Protein AF-A0A5N8UP10-F1 (afdb_monomer)

Radius of gyration: 18.7 Å; Cα contacts (8 Å, |Δi|>4): 91; chains: 1; bounding box: 32×33×58 Å

Structure (mmCIF, N/CA/C/O backbone):
data_AF-A0A5N8UP10-F1
#
_entry.id   AF-A0A5N8UP10-F1
#
loop_
_atom_site.group_PDB
_atom_site.id
_atom_site.type_symbol
_atom_site.label_atom_id
_atom_site.label_alt_id
_atom_site.label_comp_id
_atom_site.label_asym_id
_atom_site.label_entity_id
_atom_site.label_seq_id
_atom_site.pdbx_PDB_ins_code
_atom_site.Cartn_x
_atom_site.Cartn_y
_atom_site.Cartn_z
_atom_site.occupancy
_atom_site.B_iso_or_equiv
_atom_site.auth_seq_id
_atom_site.auth_comp_id
_atom_site.auth_asym_id
_atom_site.auth_atom_id
_atom_site.pdbx_PDB_model_num
ATOM 1 N N . MET A 1 1 ? -8.074 -21.095 12.646 1.00 36.62 1 MET A N 1
ATOM 2 C CA . MET A 1 1 ? -7.627 -20.808 14.024 1.00 36.62 1 MET A CA 1
ATOM 3 C C . MET A 1 1 ? -6.553 -19.741 13.924 1.00 36.62 1 MET A C 1
ATOM 5 O O . MET A 1 1 ? -5.562 -19.985 13.251 1.00 36.62 1 MET A O 1
ATOM 9 N N . ILE A 1 2 ? -6.789 -18.545 14.459 1.00 46.56 2 ILE A N 1
ATOM 10 C CA . ILE A 1 2 ? -5.759 -17.500 14.520 1.00 46.56 2 ILE A CA 1
ATOM 11 C C . ILE A 1 2 ? -5.003 -17.745 15.823 1.00 46.56 2 ILE A C 1
ATOM 13 O O . ILE A 1 2 ? -5.602 -17.649 16.889 1.00 46.56 2 ILE A O 1
ATOM 17 N N . ALA A 1 3 ? -3.736 -18.137 15.729 1.00 53.69 3 ALA A N 1
ATOM 18 C CA . ALA A 1 3 ? -2.860 -18.332 16.879 1.00 53.69 3 ALA A CA 1
ATOM 19 C C . ALA A 1 3 ? -1.814 -17.213 16.860 1.00 53.69 3 ALA A C 1
ATOM 21 O O . ALA A 1 3 ? -0.808 -17.311 16.166 1.00 53.69 3 ALA A O 1
ATOM 22 N N . GLU A 1 4 ? -2.107 -16.123 17.564 1.00 64.75 4 GLU A N 1
ATOM 23 C CA . GLU A 1 4 ? -1.243 -14.946 17.683 1.00 64.75 4 GLU A CA 1
ATOM 24 C C . GLU A 1 4 ? -0.935 -14.711 19.165 1.00 64.75 4 GLU A C 1
ATOM 26 O O . GLU A 1 4 ? -1.784 -14.945 20.027 1.00 64.75 4 GLU A O 1
ATOM 31 N N . ASP A 1 5 ? 0.276 -14.248 19.464 1.00 69.44 5 ASP A N 1
ATOM 32 C CA . ASP A 1 5 ? 0.719 -13.990 20.835 1.00 69.44 5 ASP A CA 1
ATOM 33 C C . ASP A 1 5 ? -0.126 -12.891 21.514 1.00 69.44 5 ASP A C 1
ATOM 35 O O . ASP A 1 5 ? -0.512 -11.894 20.893 1.00 69.44 5 ASP A O 1
ATOM 39 N N . ILE A 1 6 ? -0.404 -13.025 22.813 1.00 67.19 6 ILE A N 1
ATOM 40 C CA . ILE A 1 6 ? -1.276 -12.078 23.520 1.00 67.19 6 ILE A CA 1
ATOM 41 C C . ILE A 1 6 ? -0.680 -10.665 23.601 1.00 67.19 6 ILE A C 1
ATOM 43 O O . ILE A 1 6 ? -1.419 -9.681 23.534 1.00 67.19 6 ILE A O 1
ATOM 47 N N . ALA A 1 7 ? 0.649 -10.528 23.651 1.00 67.25 7 ALA A N 1
ATOM 48 C CA . ALA A 1 7 ? 1.324 -9.235 23.581 1.00 67.25 7 ALA A CA 1
ATOM 49 C C . ALA A 1 7 ? 1.253 -8.636 22.168 1.00 67.25 7 ALA A C 1
ATOM 51 O O . ALA A 1 7 ? 1.243 -7.409 22.007 1.00 67.25 7 ALA A O 1
ATOM 52 N N . PHE A 1 8 ? 1.177 -9.473 21.130 1.00 67.56 8 PHE A N 1
ATOM 53 C CA . PHE A 1 8 ? 0.895 -9.021 19.770 1.00 67.56 8 PHE A CA 1
ATOM 54 C C . PHE A 1 8 ? -0.53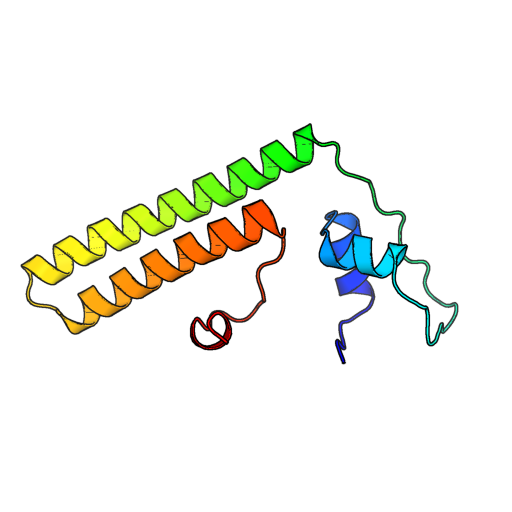4 -8.478 19.663 1.00 67.56 8 PHE A C 1
ATOM 56 O O . PHE A 1 8 ? -0.711 -7.343 19.215 1.00 67.56 8 PHE A O 1
ATOM 63 N N . ILE A 1 9 ? -1.529 -9.214 20.167 1.00 65.50 9 ILE A N 1
ATOM 64 C CA . ILE A 1 9 ? -2.930 -8.769 20.210 1.00 65.50 9 ILE A CA 1
ATOM 65 C C . IL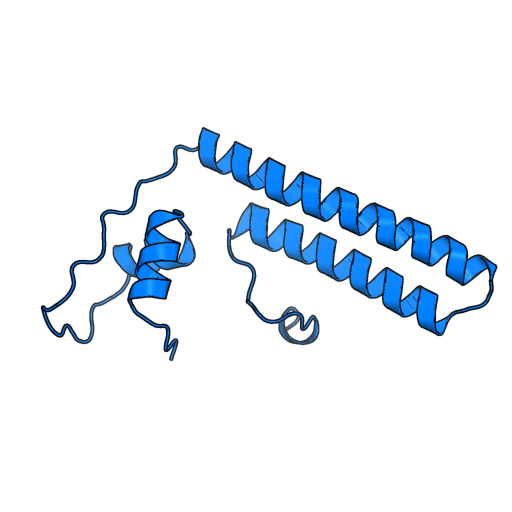E A 1 9 ? -3.070 -7.470 21.008 1.00 65.50 9 ILE A C 1
ATOM 67 O O . ILE A 1 9 ? -3.637 -6.504 20.498 1.00 65.50 9 ILE A O 1
ATOM 71 N N . HIS A 1 10 ? -2.484 -7.388 22.206 1.00 66.81 10 HIS A N 1
ATOM 72 C CA . HIS A 1 10 ? -2.524 -6.181 23.034 1.00 66.81 10 HIS A CA 1
ATOM 73 C C . HIS A 1 10 ? -1.962 -4.970 22.274 1.00 66.81 10 HIS A C 1
ATOM 75 O O . HIS A 1 10 ? -2.573 -3.903 22.255 1.00 66.81 10 HIS A O 1
ATOM 81 N N . ARG A 1 11 ? -0.839 -5.138 21.563 1.00 67.56 11 ARG A N 1
ATOM 82 C CA . ARG A 1 11 ? -0.224 -4.079 20.749 1.00 67.56 11 ARG A CA 1
ATOM 83 C C . ARG A 1 11 ? -1.080 -3.657 19.555 1.00 67.56 11 ARG A C 1
ATOM 85 O O . ARG A 1 11 ? -0.996 -2.511 19.121 1.00 67.56 11 ARG A O 1
ATOM 92 N N . ARG A 1 12 ? -1.864 -4.566 18.970 1.00 67.12 12 ARG A N 1
ATOM 93 C CA . ARG A 1 12 ? -2.781 -4.227 17.871 1.00 67.12 12 ARG A CA 1
ATOM 94 C C . ARG A 1 12 ? -4.065 -3.563 18.390 1.00 67.12 12 ARG A C 1
ATOM 96 O O . ARG A 1 12 ? -4.533 -2.623 17.752 1.00 67.12 12 ARG A O 1
ATOM 103 N N . ILE A 1 13 ? -4.572 -3.974 19.557 1.00 65.06 13 ILE A N 1
ATOM 104 C CA . ILE A 1 13 ? -5.692 -3.315 20.259 1.00 65.06 13 ILE A CA 1
ATOM 105 C C . ILE A 1 13 ? -5.300 -1.899 20.684 1.00 65.06 13 ILE A C 1
ATOM 107 O O . ILE A 1 13 ? -6.062 -0.965 20.453 1.00 65.06 13 ILE A O 1
ATOM 111 N N . SER A 1 14 ? -4.095 -1.708 21.228 1.00 62.75 14 SER A N 1
ATOM 112 C CA . SER A 1 14 ? -3.606 -0.380 21.624 1.00 62.75 14 SER A CA 1
ATOM 113 C C . SER A 1 14 ? -3.340 0.546 20.434 1.00 62.75 14 SER A C 1
ATOM 115 O O . SER A 1 14 ? -3.401 1.764 20.572 1.00 62.75 14 SER A O 1
ATOM 117 N N . LYS A 1 15 ? -3.094 -0.020 19.246 1.00 64.19 15 LYS A N 1
ATOM 118 C CA . LYS A 1 15 ? -3.039 0.701 17.961 1.00 64.19 15 LYS A CA 1
ATOM 119 C C . LYS A 1 15 ? -4.410 0.856 17.291 1.00 64.19 15 LYS A C 1
ATOM 121 O O . LYS A 1 15 ? -4.473 1.227 16.121 1.00 64.19 15 LYS A O 1
ATOM 126 N N . SER A 1 16 ? -5.482 0.528 18.005 1.00 62.88 16 SER A N 1
ATOM 127 C CA . SER A 1 16 ? -6.870 0.617 17.563 1.00 62.88 16 SER A CA 1
ATOM 128 C C . SER A 1 16 ? -7.145 -0.056 16.217 1.00 62.88 16 SER A C 1
ATOM 130 O O . SER A 1 16 ? -7.895 0.449 15.380 1.00 62.88 16 SER A O 1
ATOM 132 N N . GLN A 1 17 ? -6.526 -1.215 15.987 1.00 66.25 17 GLN A N 1
ATOM 133 C CA . GLN A 1 17 ? -6.805 -1.993 14.789 1.00 66.25 17 GLN A CA 1
ATOM 134 C C . GLN A 1 17 ? -8.185 -2.634 14.881 1.00 66.25 17 GLN A C 1
ATOM 136 O O . GLN A 1 17 ? -8.431 -3.481 15.741 1.00 66.25 17 GLN A O 1
ATOM 141 N N . TYR A 1 18 ? -9.058 -2.247 13.949 1.00 64.19 18 TYR A N 1
ATOM 142 C CA . TYR A 1 18 ? -10.470 -2.629 13.910 1.00 64.19 18 TYR A CA 1
ATOM 143 C C . TYR A 1 18 ? -10.714 -4.123 14.048 1.00 64.19 18 TYR A C 1
ATOM 145 O O . TYR A 1 18 ? -11.614 -4.519 14.775 1.00 64.19 18 TYR A O 1
ATOM 153 N N . PHE A 1 19 ? -9.887 -4.945 13.407 1.00 63.41 19 PHE A N 1
ATOM 154 C CA . PHE A 1 19 ? -9.982 -6.396 13.508 1.00 63.41 19 PHE A CA 1
ATOM 155 C C . PHE A 1 19 ? -9.936 -6.887 14.965 1.00 63.41 19 PHE A C 1
ATOM 157 O O . PHE A 1 19 ? -10.796 -7.649 15.396 1.00 63.41 19 PHE A O 1
ATOM 164 N N . TYR A 1 20 ? -8.980 -6.395 15.756 1.00 65.75 20 TYR A N 1
ATOM 165 C CA . TYR A 1 20 ? -8.801 -6.822 17.145 1.00 65.75 20 TYR A CA 1
ATOM 166 C C . TYR A 1 20 ? -9.777 -6.137 18.105 1.00 65.75 20 TYR A C 1
ATOM 168 O O . TYR A 1 20 ? -10.172 -6.743 19.099 1.00 65.75 20 TYR A O 1
ATOM 176 N N . ILE A 1 21 ? -10.207 -4.907 17.798 1.00 67.00 21 ILE A N 1
ATOM 177 C CA . ILE A 1 21 ? -11.291 -4.244 18.536 1.00 67.00 21 ILE A CA 1
ATOM 178 C C . ILE A 1 21 ? -12.605 -5.009 18.346 1.00 67.00 21 ILE A C 1
ATOM 180 O O . ILE A 1 21 ? -13.272 -5.307 19.332 1.00 67.00 21 ILE A O 1
ATOM 184 N N . ASN A 1 22 ? -12.956 -5.370 17.109 1.00 61.72 22 ASN A N 1
ATOM 185 C CA . ASN A 1 22 ? -14.173 -6.130 16.828 1.00 61.72 22 ASN A CA 1
ATOM 186 C C . ASN A 1 22 ? -14.107 -7.531 17.433 1.00 61.72 22 ASN A C 1
ATOM 188 O O . ASN A 1 22 ? -15.083 -7.947 18.037 1.00 61.72 22 ASN A O 1
ATOM 192 N N . ILE A 1 23 ? -12.963 -8.226 17.395 1.00 67.69 23 ILE A N 1
ATOM 193 C CA . ILE A 1 23 ? -12.820 -9.506 18.113 1.00 67.69 23 ILE A CA 1
ATOM 194 C C . ILE A 1 23 ? -13.016 -9.326 19.620 1.00 67.69 23 ILE A C 1
ATOM 196 O O . ILE A 1 23 ? -13.688 -10.141 20.238 1.00 67.69 23 ILE A O 1
ATOM 200 N N . LYS A 1 24 ? -12.473 -8.265 20.231 1.00 67.06 24 LYS A N 1
ATOM 201 C CA . LYS A 1 24 ? -12.693 -8.007 21.663 1.00 67.06 24 LYS A CA 1
ATOM 202 C C . LYS A 1 24 ? -14.165 -7.698 21.973 1.00 67.06 24 LYS A C 1
ATOM 204 O O . LYS A 1 24 ? -14.648 -8.080 23.031 1.00 67.06 24 LYS A O 1
ATOM 209 N N . ARG A 1 25 ? -14.856 -6.980 21.082 1.00 64.62 25 ARG A N 1
ATOM 210 C CA . ARG A 1 25 ? -16.233 -6.505 21.290 1.00 64.62 25 ARG A CA 1
ATOM 211 C C . ARG A 1 25 ? -17.297 -7.556 20.968 1.00 64.62 25 ARG A C 1
ATOM 213 O O . ARG A 1 25 ? -18.300 -7.631 21.663 1.00 64.62 25 ARG A O 1
ATOM 220 N N . GLU A 1 26 ? -17.094 -8.319 19.901 1.00 67.44 26 GLU A N 1
ATOM 221 C CA . GLU A 1 26 ? -18.072 -9.250 19.319 1.00 67.44 26 GLU A CA 1
ATOM 222 C C . GLU A 1 26 ? -17.651 -10.718 19.480 1.00 67.44 26 GLU A C 1
ATOM 224 O O . GLU A 1 26 ? -18.441 -11.624 19.225 1.00 67.44 26 GLU A O 1
ATOM 229 N N . GLY A 1 27 ? -16.408 -10.978 19.888 1.00 66.88 27 GLY A N 1
ATOM 230 C CA . GLY A 1 27 ? -15.893 -12.328 20.070 1.00 66.88 27 GLY A CA 1
ATOM 231 C C . GLY A 1 27 ? -16.433 -13.006 21.325 1.00 66.88 27 GLY A C 1
ATOM 232 O O . GLY A 1 27 ? -16.629 -12.387 22.369 1.00 66.88 27 GLY A O 1
ATOM 233 N N . ILE A 1 28 ? -16.621 -14.322 21.226 1.00 69.69 28 ILE A N 1
ATOM 234 C CA . ILE A 1 28 ? -16.957 -15.182 22.361 1.00 69.69 28 ILE A CA 1
ATOM 235 C C . ILE A 1 28 ? -15.650 -15.715 22.949 1.00 69.69 28 ILE A C 1
ATOM 237 O O . ILE A 1 28 ? -14.857 -16.353 22.253 1.00 69.69 28 ILE A O 1
ATOM 241 N N . MET A 1 29 ? -15.419 -15.451 24.233 1.00 71.56 29 MET A N 1
ATOM 242 C CA . MET A 1 29 ? -14.254 -15.955 24.955 1.00 71.56 29 MET A CA 1
ATOM 243 C C . MET A 1 29 ? -14.389 -17.462 25.182 1.00 71.56 29 MET A C 1
ATOM 245 O O . MET A 1 29 ? -15.300 -17.912 25.870 1.00 71.56 29 MET A O 1
ATOM 249 N N . LEU A 1 30 ? -13.482 -18.237 24.585 1.00 73.44 30 LEU A N 1
ATOM 250 C CA . LEU A 1 30 ? -13.501 -19.701 24.672 1.00 73.44 30 LEU A CA 1
ATOM 251 C C . LEU A 1 30 ? -12.688 -20.236 25.857 1.00 73.44 30 LEU A C 1
ATOM 253 O O . LEU A 1 30 ? -13.011 -21.293 26.390 1.00 73.44 30 LEU A O 1
ATOM 257 N N . TYR A 1 31 ? -11.627 -19.530 26.253 1.00 65.31 31 TYR A N 1
ATOM 258 C CA . TYR A 1 31 ? -10.730 -19.932 27.333 1.00 65.31 31 TYR A CA 1
ATOM 259 C C . TYR A 1 31 ? -9.937 -18.720 27.841 1.00 65.31 31 TYR A C 1
ATOM 261 O O . TYR A 1 31 ? -9.427 -17.947 27.029 1.00 65.31 31 TYR A O 1
ATOM 269 N N . ASP A 1 32 ? -9.826 -18.569 29.162 1.00 69.38 32 ASP A N 1
ATOM 270 C CA . ASP A 1 32 ? -9.030 -17.532 29.825 1.00 69.38 32 ASP A CA 1
ATOM 271 C C . ASP A 1 32 ? -8.140 -18.174 30.899 1.00 69.38 32 ASP A C 1
ATOM 273 O O . ASP A 1 32 ? -8.600 -18.988 31.699 1.00 69.38 32 ASP A O 1
ATOM 277 N N . MET A 1 33 ? -6.854 -17.814 30.900 1.00 66.38 33 MET A N 1
ATOM 278 C CA . MET A 1 33 ? -5.882 -18.247 31.910 1.00 66.38 33 MET A CA 1
ATOM 279 C C . MET A 1 33 ? -5.790 -17.266 33.095 1.00 66.38 33 MET A C 1
ATOM 281 O O . MET A 1 33 ? -4.932 -17.452 33.952 1.00 66.38 33 MET A O 1
ATOM 285 N N . CYS A 1 34 ? -6.619 -16.210 33.135 1.00 59.62 34 CYS A N 1
ATOM 286 C CA . CYS A 1 34 ? -6.726 -15.177 34.182 1.00 59.62 34 CYS A CA 1
ATOM 287 C C . CYS A 1 34 ? -5.438 -14.394 34.513 1.00 59.62 34 CYS A C 1
ATOM 289 O O . CYS A 1 34 ? -5.445 -13.539 35.395 1.00 59.62 34 CYS A O 1
ATOM 291 N N . ASN A 1 35 ? -4.335 -14.636 33.803 1.00 61.59 35 ASN A N 1
ATOM 292 C CA . ASN A 1 35 ? -3.042 -13.998 34.064 1.00 61.59 35 ASN A CA 1
ATOM 293 C C . ASN A 1 35 ? -2.824 -12.697 33.272 1.00 61.59 35 ASN A C 1
ATOM 295 O O . ASN A 1 35 ? -1.790 -12.052 33.434 1.00 61.59 35 ASN A O 1
ATOM 299 N N . PHE A 1 36 ? -3.767 -12.307 32.406 1.00 58.22 36 PHE A N 1
ATOM 300 C CA . PHE A 1 36 ? -3.622 -11.142 31.532 1.00 58.22 36 PHE A CA 1
ATOM 301 C C . PHE A 1 36 ? -4.950 -10.414 31.335 1.00 58.22 36 PHE A C 1
ATOM 303 O O . PHE A 1 36 ? -5.953 -11.016 30.971 1.00 58.22 36 PHE A O 1
ATOM 310 N N . THR A 1 37 ? -4.939 -9.092 31.493 1.00 58.16 37 THR A N 1
ATOM 311 C CA . THR A 1 37 ? -6.062 -8.227 31.126 1.00 58.16 37 THR A CA 1
ATOM 312 C C . THR A 1 37 ? -5.823 -7.625 29.740 1.00 58.16 37 THR A C 1
ATOM 314 O O . THR A 1 37 ? -4.800 -6.990 29.466 1.00 58.16 37 THR A O 1
ATOM 317 N N . LEU A 1 38 ? -6.769 -7.833 28.820 1.00 60.66 38 LEU A N 1
ATOM 3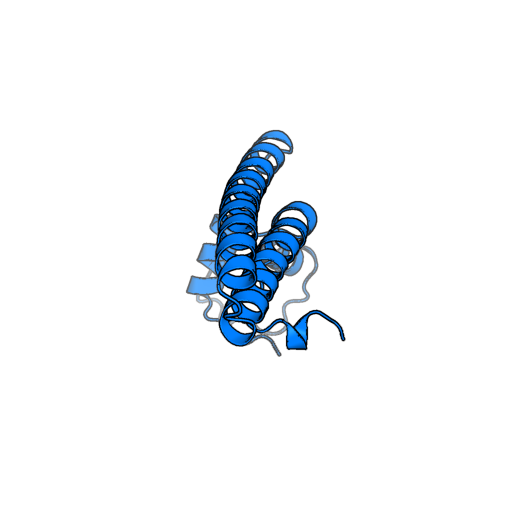18 C CA . LEU A 1 38 ? -6.769 -7.166 27.516 1.00 60.66 38 LEU A CA 1
ATOM 319 C C . LEU A 1 38 ? -7.027 -5.670 27.734 1.00 60.66 38 LEU A C 1
ATOM 321 O O . LEU A 1 38 ? -8.128 -5.290 28.141 1.00 60.66 38 LEU A O 1
ATOM 325 N N . GLY A 1 39 ? -6.026 -4.834 27.438 1.00 58.66 39 GLY A N 1
ATOM 326 C CA . GLY A 1 39 ? -6.093 -3.382 27.624 1.00 58.66 39 GLY A CA 1
ATOM 327 C C . GLY A 1 39 ? -7.341 -2.758 26.996 1.00 58.66 39 GLY A C 1
ATOM 328 O O . GLY A 1 39 ? -7.893 -3.282 26.019 1.00 58.66 39 GLY A O 1
ATOM 329 N N . GLU A 1 40 ? -7.837 -1.668 27.579 1.00 55.25 40 GLU A N 1
ATOM 330 C CA . GLU A 1 40 ? -8.995 -0.956 27.038 1.00 55.25 40 GLU A CA 1
ATOM 331 C C . GLU A 1 40 ? -8.696 -0.443 25.629 1.00 55.25 40 GLU A C 1
ATOM 333 O O . GLU A 1 40 ? -7.656 0.162 25.361 1.00 55.25 40 GLU A O 1
ATOM 338 N N . ALA A 1 41 ? -9.607 -0.741 24.702 1.00 54.69 41 ALA A N 1
ATOM 339 C CA . ALA A 1 41 ? -9.507 -0.230 23.350 1.00 54.69 41 ALA A CA 1
ATOM 340 C C . ALA A 1 41 ? -9.783 1.270 23.416 1.00 54.69 41 ALA A C 1
ATOM 342 O O . ALA A 1 41 ? -10.897 1.682 23.731 1.00 54.69 41 ALA A O 1
ATOM 343 N N . LYS A 1 42 ? -8.779 2.094 23.112 1.00 60.50 42 LYS A N 1
ATOM 344 C CA . LYS A 1 42 ? -9.032 3.510 22.876 1.00 60.50 42 LYS A CA 1
ATOM 345 C C . LYS A 1 42 ? -9.781 3.605 21.550 1.00 60.50 42 LYS A C 1
ATOM 347 O O . LYS A 1 42 ? -9.204 3.344 20.489 1.00 60.50 42 LYS A O 1
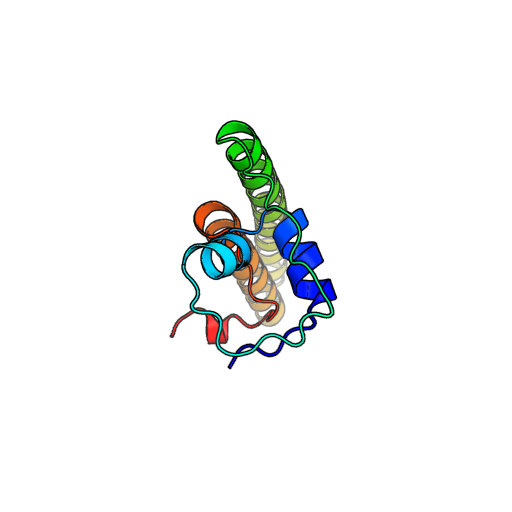ATOM 352 N N . GLU A 1 43 ? -11.075 3.905 21.606 1.00 60.47 43 GLU A N 1
ATOM 353 C CA . GLU A 1 43 ? -11.832 4.198 20.396 1.00 60.47 43 GLU A CA 1
ATOM 354 C C . GLU A 1 43 ? -11.235 5.451 19.757 1.00 60.47 43 GLU A C 1
ATOM 356 O O . GLU A 1 43 ? -11.271 6.540 20.329 1.00 60.47 43 GLU A O 1
ATOM 361 N N . LEU A 1 44 ? -10.637 5.287 18.577 1.00 67.06 44 LEU A N 1
ATOM 362 C CA . LEU A 1 44 ? -10.218 6.430 17.777 1.00 67.06 44 LEU A CA 1
ATOM 363 C C . LEU A 1 44 ? -11.463 7.194 17.353 1.00 67.06 44 LEU A C 1
ATOM 365 O O . LEU A 1 44 ? -12.425 6.592 16.865 1.00 67.06 44 LEU A O 1
ATOM 369 N N . THR A 1 45 ? -11.418 8.513 17.459 1.00 77.00 45 THR A N 1
ATOM 370 C CA . THR A 1 45 ? -12.451 9.382 16.898 1.00 77.00 45 THR A CA 1
ATOM 371 C C . THR A 1 45 ? -12.541 9.193 15.381 1.00 77.00 45 THR A C 1
ATOM 373 O O . THR A 1 45 ? -11.583 8.782 14.718 1.00 77.00 45 THR A O 1
ATOM 376 N N . ALA A 1 46 ? -13.691 9.523 14.785 1.00 72.50 46 ALA A N 1
ATOM 377 C CA . ALA A 1 46 ? -13.846 9.479 13.329 1.00 72.50 46 ALA A CA 1
ATOM 378 C C . ALA A 1 46 ? -12.771 10.311 12.598 1.00 72.50 46 ALA A C 1
ATOM 380 O O . ALA A 1 46 ? -12.299 9.904 11.539 1.00 72.50 46 ALA A O 1
ATOM 381 N N . GLN A 1 47 ? -12.332 11.421 13.199 1.00 78.12 47 GLN A N 1
ATOM 382 C CA . GLN A 1 47 ? -11.283 12.291 12.667 1.00 78.12 47 GLN A CA 1
ATOM 383 C C . GLN A 1 47 ? -9.898 11.633 12.696 1.00 78.12 47 GLN A C 1
ATOM 385 O O . GLN A 1 47 ? -9.203 11.637 11.683 1.00 78.12 47 GLN A O 1
ATOM 390 N N . GLU A 1 48 ? -9.500 11.013 13.810 1.00 78.06 48 GLU A N 1
ATOM 391 C CA . GLU A 1 48 ? -8.217 10.296 13.899 1.00 78.06 48 GLU A CA 1
ATOM 392 C C . GLU A 1 48 ? -8.170 9.113 12.926 1.00 78.06 48 GLU A C 1
ATOM 394 O O . GLU A 1 48 ? -7.151 8.864 12.275 1.00 78.06 48 GLU A O 1
ATOM 399 N N . ARG A 1 49 ? -9.299 8.414 12.763 1.00 73.62 49 ARG A N 1
ATOM 400 C CA . ARG A 1 49 ? -9.440 7.355 11.759 1.00 73.62 49 ARG A CA 1
ATOM 401 C C . ARG A 1 49 ? -9.349 7.887 10.342 1.00 73.62 49 ARG A C 1
ATOM 403 O O . ARG A 1 49 ? -8.757 7.223 9.503 1.00 73.62 49 ARG A O 1
ATOM 410 N N . HIS A 1 50 ? -9.910 9.049 10.052 1.00 80.00 50 HIS A N 1
ATOM 411 C CA . HIS A 1 50 ? -9.746 9.647 8.736 1.00 80.00 50 HIS A CA 1
ATOM 412 C C . HIS A 1 50 ? -8.276 10.010 8.489 1.00 80.00 50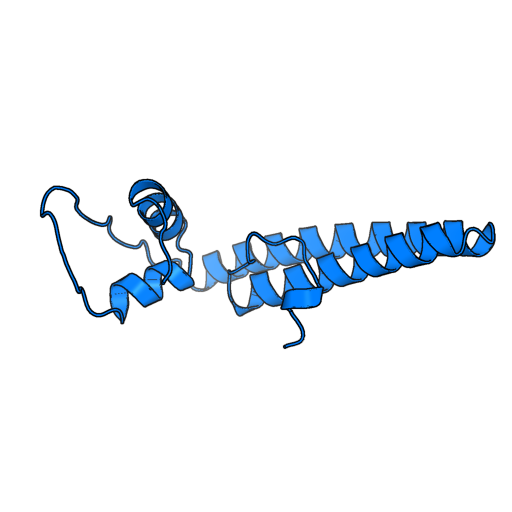 HIS A C 1
ATOM 414 O O . HIS A 1 50 ? -7.697 9.600 7.488 1.00 80.00 50 HIS A O 1
ATOM 420 N N . LEU A 1 51 ? -7.633 10.691 9.442 1.00 85.75 51 LEU A N 1
ATOM 421 C CA . LEU A 1 51 ? -6.244 11.138 9.324 1.00 85.75 51 LEU A CA 1
ATOM 422 C C . LEU A 1 51 ? -5.275 9.978 9.079 1.00 85.75 51 LEU A C 1
ATOM 424 O O . LEU A 1 51 ? -4.435 10.027 8.184 1.00 85.75 51 LEU A O 1
ATOM 428 N N . LEU A 1 52 ? -5.406 8.907 9.859 1.00 80.25 52 LEU A N 1
ATOM 429 C CA . LEU A 1 52 ? -4.570 7.727 9.688 1.00 80.25 52 LEU A CA 1
ATOM 430 C C . LEU A 1 52 ? -4.838 7.030 8.340 1.00 80.25 52 LEU A C 1
ATOM 432 O O . LEU A 1 52 ? -3.952 6.356 7.836 1.00 80.25 52 LEU A O 1
ATOM 436 N N . ALA A 1 53 ? -6.059 7.106 7.795 1.00 82.19 53 ALA A N 1
ATOM 437 C CA . ALA A 1 53 ? -6.422 6.413 6.554 1.00 82.19 53 ALA A CA 1
ATOM 438 C C . ALA A 1 53 ? -5.876 7.199 5.369 1.00 82.19 53 ALA A C 1
ATOM 440 O O . ALA A 1 53 ? -5.269 6.618 4.478 1.00 82.19 53 ALA A O 1
ATOM 441 N N . GLN A 1 54 ? -5.998 8.526 5.438 1.00 85.88 54 GLN A N 1
ATOM 442 C CA . GLN A 1 54 ? -5.367 9.449 4.510 1.00 85.88 54 GLN A CA 1
ATOM 443 C C . GLN A 1 54 ? -3.853 9.233 4.468 1.00 85.88 54 GLN A C 1
ATOM 445 O O . GLN A 1 54 ? -3.289 9.080 3.395 1.00 85.88 54 GLN A O 1
ATOM 450 N N . LYS A 1 55 ? -3.195 9.115 5.627 1.00 87.12 55 LYS A N 1
ATOM 451 C CA . LYS A 1 55 ? -1.750 8.863 5.684 1.00 87.12 55 LYS A CA 1
ATOM 452 C C . LYS A 1 55 ? -1.350 7.545 5.007 1.00 87.12 55 LYS A C 1
ATOM 454 O O . LYS A 1 55 ? -0.368 7.512 4.267 1.00 87.12 55 LYS A O 1
ATOM 459 N N . ASP A 1 56 ? -2.087 6.466 5.273 1.00 83.31 56 ASP A N 1
ATOM 460 C CA . ASP A 1 56 ? -1.829 5.154 4.665 1.00 83.31 56 ASP A CA 1
ATOM 461 C C . ASP A 1 56 ? -2.079 5.180 3.145 1.00 83.31 56 ASP A C 1
ATOM 463 O O . ASP A 1 56 ? -1.316 4.584 2.375 1.00 83.31 56 ASP A O 1
ATOM 467 N N . PHE A 1 57 ? -3.121 5.901 2.717 1.00 87.88 57 PHE A N 1
ATOM 468 C CA . PHE A 1 57 ? -3.458 6.139 1.317 1.00 87.88 57 PHE A CA 1
ATOM 469 C C . PHE A 1 57 ? -2.360 6.926 0.604 1.00 87.88 57 PHE A C 1
ATOM 471 O O . PHE A 1 57 ? -1.834 6.444 -0.395 1.00 87.88 57 PHE A O 1
ATOM 478 N N . ASP A 1 58 ? -1.958 8.078 1.142 1.00 90.69 58 ASP A N 1
ATOM 479 C CA . ASP A 1 58 ? -0.945 8.957 0.550 1.00 90.69 58 ASP A CA 1
ATOM 480 C C . ASP A 1 58 ? 0.387 8.222 0.371 1.00 90.69 58 ASP A C 1
ATOM 482 O O . ASP A 1 58 ? 1.026 8.311 -0.680 1.00 90.69 58 ASP A O 1
ATOM 486 N N . TYR A 1 59 ? 0.793 7.452 1.385 1.00 88.25 59 TYR A N 1
ATOM 487 C CA . TYR A 1 59 ? 1.995 6.628 1.313 1.00 88.25 59 TYR A CA 1
ATOM 488 C C . TYR A 1 59 ? 1.890 5.577 0.202 1.00 88.25 59 TYR A C 1
ATOM 490 O O . TYR A 1 59 ? 2.777 5.476 -0.647 1.00 88.25 59 TYR A O 1
ATOM 498 N N . SER A 1 60 ? 0.799 4.810 0.188 1.00 88.50 60 SER A N 1
ATOM 499 C CA . SER A 1 60 ? 0.615 3.720 -0.772 1.00 88.50 60 SER A CA 1
ATOM 500 C C . SER A 1 60 ? 0.481 4.231 -2.207 1.00 88.50 60 SER A C 1
ATOM 502 O O . SER A 1 60 ? 1.095 3.659 -3.105 1.00 88.50 60 SER A O 1
ATOM 504 N N . MET A 1 61 ? -0.246 5.332 -2.416 1.00 90.81 61 MET A N 1
ATOM 505 C CA . MET A 1 61 ? -0.394 5.988 -3.716 1.00 90.81 61 MET A CA 1
ATOM 506 C C . MET A 1 61 ? 0.940 6.497 -4.242 1.00 90.81 61 MET A C 1
ATOM 508 O O . MET A 1 61 ? 1.290 6.216 -5.383 1.00 90.81 61 MET A O 1
ATOM 512 N N . LYS A 1 62 ? 1.725 7.184 -3.404 1.00 93.62 62 LYS A N 1
ATOM 513 C CA . LYS A 1 62 ? 3.046 7.677 -3.804 1.00 93.62 62 LYS A CA 1
ATOM 514 C C . LYS A 1 62 ? 3.987 6.535 -4.194 1.00 93.62 62 LYS A C 1
ATOM 516 O O . LYS A 1 62 ? 4.734 6.653 -5.160 1.00 93.62 62 LYS A O 1
ATOM 521 N N . SER A 1 63 ? 3.966 5.427 -3.454 1.00 91.62 63 SER A N 1
ATOM 522 C CA . SER A 1 63 ? 4.738 4.236 -3.821 1.00 91.62 63 SER A CA 1
ATOM 523 C C . SER A 1 63 ? 4.256 3.618 -5.134 1.00 91.62 63 SER A C 1
ATOM 525 O O . SER A 1 63 ? 5.088 3.314 -5.984 1.00 91.62 63 SER A O 1
ATOM 527 N N . ALA A 1 64 ? 2.942 3.461 -5.320 1.00 93.94 64 ALA A N 1
ATOM 528 C CA . ALA A 1 64 ? 2.368 2.905 -6.543 1.00 93.94 64 ALA A CA 1
ATOM 529 C C . ALA A 1 64 ? 2.723 3.738 -7.784 1.00 93.94 64 ALA A C 1
ATOM 531 O O . ALA A 1 64 ? 3.102 3.171 -8.806 1.00 93.94 64 ALA A O 1
ATOM 532 N N . ASP A 1 65 ? 2.668 5.066 -7.673 1.00 96.25 65 ASP A N 1
ATOM 533 C CA . ASP A 1 65 ? 3.021 5.989 -8.753 1.00 96.25 65 ASP A CA 1
ATOM 534 C C . ASP A 1 65 ? 4.493 5.838 -9.169 1.00 96.25 65 ASP A C 1
ATOM 536 O O . ASP A 1 65 ? 4.803 5.651 -10.344 1.00 96.25 65 ASP A O 1
ATOM 540 N N . ASN A 1 66 ? 5.409 5.769 -8.196 1.00 96.56 66 ASN A N 1
ATOM 541 C CA . ASN A 1 66 ? 6.827 5.517 -8.471 1.00 96.56 66 ASN A CA 1
ATOM 542 C C . ASN A 1 66 ? 7.057 4.181 -9.196 1.00 96.56 66 ASN A C 1
ATOM 544 O O . ASN A 1 66 ? 7.865 4.114 -10.124 1.00 96.56 66 ASN A O 1
ATOM 548 N N . PHE A 1 67 ? 6.356 3.116 -8.791 1.00 96.38 67 PHE A N 1
ATOM 549 C CA . PHE A 1 67 ? 6.445 1.823 -9.473 1.00 96.38 67 PHE A CA 1
ATOM 550 C C . PHE A 1 67 ? 5.893 1.889 -10.896 1.00 96.38 67 PHE A C 1
ATOM 552 O O . PHE A 1 67 ? 6.497 1.321 -11.803 1.00 96.38 67 PHE A O 1
ATOM 559 N N . TYR A 1 68 ? 4.792 2.610 -11.106 1.00 96.31 68 TYR A N 1
ATOM 560 C CA . TYR A 1 68 ? 4.186 2.782 -12.421 1.00 96.31 68 TYR A CA 1
ATOM 561 C C . TYR A 1 68 ? 5.094 3.561 -13.385 1.00 96.31 68 TYR A C 1
ATOM 563 O O . TYR A 1 68 ? 5.283 3.138 -14.530 1.00 96.31 68 TYR A O 1
ATOM 571 N N . ILE A 1 69 ? 5.721 4.641 -12.904 1.00 97.44 69 ILE A N 1
ATOM 572 C CA . ILE A 1 69 ? 6.729 5.407 -13.651 1.00 97.44 69 ILE A CA 1
ATOM 573 C C . ILE A 1 69 ? 7.912 4.504 -14.019 1.00 97.44 69 ILE A C 1
ATOM 575 O O . ILE A 1 69 ? 8.315 4.445 -15.181 1.00 97.44 69 ILE A O 1
ATOM 579 N N . ALA A 1 70 ? 8.450 3.754 -13.052 1.00 96.56 70 ALA A N 1
ATOM 580 C CA . ALA A 1 70 ? 9.566 2.842 -13.291 1.00 96.56 70 ALA A CA 1
ATOM 581 C C . ALA A 1 70 ? 9.209 1.733 -14.296 1.00 96.56 70 ALA A C 1
ATOM 583 O O . ALA A 1 70 ? 10.039 1.365 -15.126 1.00 96.56 70 ALA A O 1
ATOM 584 N N . HIS A 1 71 ? 7.972 1.231 -14.259 1.00 96.50 71 HIS A N 1
ATOM 585 C CA . HIS A 1 71 ? 7.450 0.285 -15.243 1.00 96.50 71 HIS A CA 1
ATOM 586 C C . HIS A 1 71 ? 7.534 0.854 -16.671 1.00 96.50 71 HIS A C 1
ATOM 588 O O . HIS A 1 71 ? 8.022 0.157 -17.560 1.00 96.50 71 HIS A O 1
ATOM 594 N N . GLY A 1 72 ? 7.142 2.118 -16.879 1.00 96.25 72 GLY A N 1
ATOM 595 C CA . GLY A 1 72 ? 7.196 2.773 -18.191 1.00 96.25 72 GLY A CA 1
ATOM 596 C C . GLY A 1 72 ? 8.623 2.862 -18.734 1.00 96.25 72 GLY A C 1
ATOM 597 O O . GLY A 1 72 ? 8.881 2.484 -19.873 1.00 96.25 72 GLY A O 1
ATOM 598 N N . LEU A 1 73 ? 9.580 3.228 -17.876 1.00 97.38 73 LEU A N 1
ATOM 599 C CA . LEU A 1 73 ? 11.001 3.274 -18.239 1.00 97.38 73 LEU A CA 1
ATOM 600 C C . LEU A 1 73 ? 11.560 1.897 -18.633 1.00 97.38 73 LEU A C 1
ATOM 602 O O . LEU A 1 73 ? 12.455 1.806 -19.472 1.00 97.38 73 LEU A O 1
ATOM 606 N N . MET A 1 74 ? 11.079 0.818 -18.008 1.00 96.81 74 MET A N 1
ATOM 607 C CA . MET A 1 74 ? 11.504 -0.544 -18.351 1.00 96.81 74 MET A CA 1
ATOM 608 C C . MET A 1 74 ? 10.834 -1.057 -19.629 1.00 96.81 74 MET A C 1
ATOM 610 O O . MET A 1 74 ? 11.474 -1.798 -20.374 1.00 96.81 74 MET A O 1
ATOM 614 N N . LEU A 1 75 ? 9.595 -0.635 -19.910 1.00 95.38 75 LEU A N 1
ATOM 615 C CA . LEU A 1 75 ? 8.930 -0.901 -21.188 1.00 95.38 75 LEU A CA 1
ATOM 616 C C . LEU A 1 75 ? 9.673 -0.247 -22.355 1.00 95.38 75 LEU A C 1
ATOM 618 O O . LEU A 1 75 ? 9.929 -0.911 -23.352 1.00 95.38 75 LEU A O 1
ATOM 622 N N . GLU A 1 76 ? 10.081 1.016 -22.218 1.00 96.81 76 GLU A N 1
ATOM 623 C CA . GLU A 1 76 ? 10.857 1.725 -23.251 1.00 96.81 76 GLU A CA 1
ATOM 624 C C . GLU A 1 76 ? 12.205 1.050 -23.556 1.00 96.81 76 GLU A C 1
ATOM 626 O O . GLU A 1 76 ? 12.733 1.168 -24.659 1.00 96.81 76 GLU A O 1
ATOM 631 N N . ARG A 1 77 ? 12.759 0.318 -22.583 1.00 95.69 77 ARG A N 1
ATOM 632 C CA . ARG A 1 77 ? 14.003 -0.459 -22.709 1.00 95.69 77 ARG A CA 1
ATOM 633 C C . ARG A 1 77 ? 13.786 -1.907 -23.156 1.00 95.69 77 ARG A C 1
ATOM 635 O O . ARG A 1 77 ? 14.716 -2.705 -23.049 1.00 95.69 77 ARG A O 1
ATOM 642 N N . ASP A 1 78 ? 12.570 -2.264 -23.566 1.00 95.62 78 ASP A N 1
ATOM 643 C CA . ASP A 1 78 ? 12.160 -3.622 -23.959 1.00 95.62 78 ASP A CA 1
ATOM 644 C C . ASP A 1 78 ? 12.442 -4.696 -22.881 1.00 95.62 78 ASP A C 1
ATOM 646 O O . ASP A 1 78 ? 12.545 -5.896 -23.132 1.00 95.62 78 ASP A O 1
ATOM 650 N N . SER A 1 79 ? 12.565 -4.269 -21.620 1.00 96.06 79 SER A N 1
ATOM 651 C CA . SER A 1 79 ? 12.830 -5.133 -20.464 1.00 96.06 79 SER A CA 1
ATOM 652 C C . SER A 1 79 ? 11.511 -5.623 -19.865 1.00 96.06 79 SER A C 1
ATOM 654 O O . SER A 1 79 ? 11.157 -5.308 -18.724 1.00 96.06 79 SER A O 1
ATOM 656 N N . LEU A 1 80 ? 10.753 -6.376 -20.668 1.00 94.62 80 LEU A N 1
ATOM 657 C CA . LEU A 1 80 ? 9.353 -6.732 -20.400 1.00 94.62 80 LEU A CA 1
ATOM 658 C C . LEU A 1 80 ? 9.148 -7.488 -19.079 1.00 94.62 80 LEU A C 1
ATOM 660 O O . LEU A 1 80 ? 8.158 -7.271 -18.382 1.00 94.62 80 LEU A O 1
ATOM 664 N N . ASN A 1 81 ? 10.093 -8.349 -18.698 1.00 94.88 81 ASN A N 1
ATOM 665 C CA . ASN A 1 81 ? 10.052 -9.087 -17.435 1.00 94.88 81 ASN A CA 1
ATOM 666 C C . ASN A 1 81 ? 10.100 -8.152 -16.212 1.00 94.88 81 ASN A C 1
ATOM 668 O O . ASN A 1 81 ? 9.331 -8.327 -15.267 1.00 94.88 81 ASN A O 1
ATOM 672 N N . ILE A 1 82 ? 10.978 -7.146 -16.236 1.00 95.75 82 ILE A N 1
ATOM 673 C CA . ILE A 1 82 ? 11.118 -6.171 -15.147 1.00 95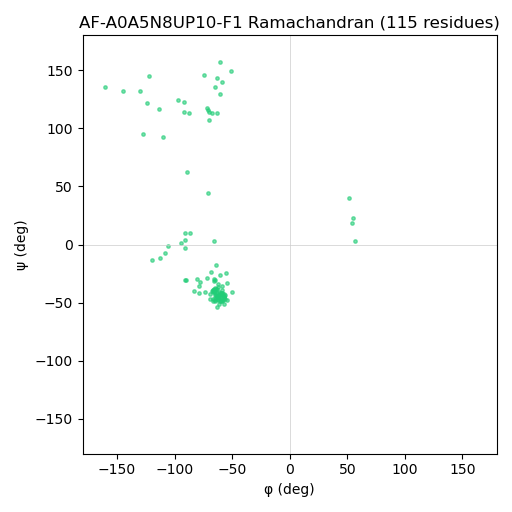.75 82 ILE A CA 1
ATOM 674 C C . ILE A 1 82 ? 9.926 -5.212 -15.152 1.00 95.75 82 ILE A C 1
ATOM 676 O O . ILE A 1 82 ? 9.376 -4.914 -14.093 1.00 95.75 82 ILE A O 1
ATOM 680 N N . ALA A 1 83 ? 9.479 -4.776 -16.332 1.00 95.88 83 ALA A N 1
ATOM 681 C CA . ALA A 1 83 ? 8.293 -3.937 -16.467 1.00 95.88 83 ALA A CA 1
ATOM 682 C C . ALA A 1 83 ? 7.045 -4.602 -15.858 1.00 95.88 83 ALA A C 1
ATOM 684 O O . ALA A 1 83 ? 6.327 -3.969 -15.082 1.00 95.88 83 ALA A O 1
ATOM 685 N N . ALA A 1 84 ? 6.825 -5.892 -16.137 1.00 94.81 84 ALA A N 1
ATOM 686 C CA . ALA A 1 84 ? 5.722 -6.658 -15.563 1.00 94.81 84 ALA A CA 1
ATOM 687 C C . ALA A 1 84 ? 5.825 -6.777 -14.032 1.00 94.81 84 ALA A C 1
ATOM 689 O O . ALA A 1 84 ? 4.824 -6.614 -13.332 1.00 94.81 84 ALA A O 1
ATOM 690 N N . PHE A 1 85 ? 7.029 -7.007 -13.496 1.00 94.38 85 PHE A N 1
ATOM 691 C CA . PHE A 1 85 ? 7.259 -7.043 -12.050 1.00 94.38 85 PHE A CA 1
ATOM 692 C C . PHE A 1 85 ? 6.932 -5.700 -11.378 1.00 94.38 85 PHE A C 1
ATOM 694 O O . PHE A 1 85 ? 6.246 -5.668 -10.358 1.00 94.38 85 PHE A O 1
ATOM 701 N N . LEU A 1 86 ? 7.369 -4.583 -11.960 1.00 96.56 86 LEU A N 1
ATOM 702 C CA . LEU A 1 86 ? 7.097 -3.249 -11.417 1.00 96.56 86 LEU A CA 1
ATOM 703 C C . LEU A 1 86 ? 5.606 -2.899 -11.476 1.00 96.56 86 LEU A C 1
ATOM 705 O O . LEU A 1 86 ? 5.066 -2.348 -10.519 1.00 96.56 86 LEU A O 1
ATOM 709 N N . LEU A 1 87 ? 4.916 -3.281 -12.552 1.00 95.12 87 LEU A N 1
ATOM 710 C CA . LEU A 1 87 ? 3.470 -3.089 -12.667 1.00 95.12 87 LEU A CA 1
ATOM 711 C C . LEU A 1 87 ? 2.694 -3.907 -11.621 1.00 95.12 87 LEU A C 1
ATOM 713 O O . LEU A 1 87 ? 1.721 -3.428 -11.031 1.00 95.12 87 LEU A O 1
ATOM 717 N N . HIS A 1 88 ? 3.153 -5.127 -11.345 1.00 92.81 88 HIS A N 1
ATOM 718 C CA . HIS A 1 88 ? 2.619 -5.953 -10.269 1.00 92.81 88 HIS A CA 1
ATOM 719 C C . HIS A 1 88 ? 2.796 -5.271 -8.906 1.00 92.81 88 HIS A C 1
ATOM 721 O O . HIS A 1 88 ? 1.816 -5.117 -8.182 1.00 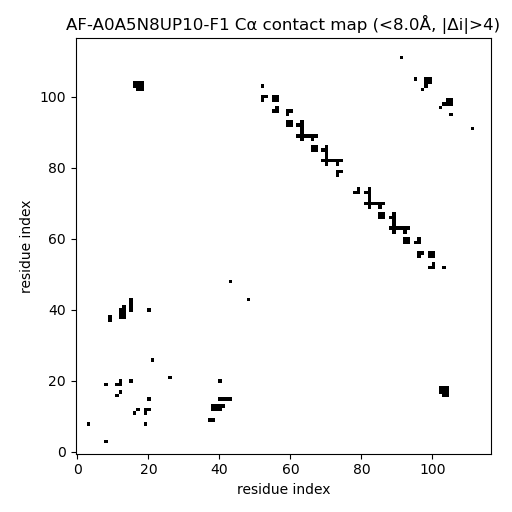92.81 88 HIS A O 1
ATOM 727 N N . GLN A 1 89 ? 3.995 -4.763 -8.598 1.00 92.81 89 GLN A N 1
ATOM 728 C CA . GLN A 1 89 ? 4.259 -4.013 -7.361 1.00 92.81 89 GLN A CA 1
ATOM 729 C C . GLN A 1 89 ? 3.374 -2.760 -7.234 1.00 92.81 89 GLN A C 1
ATOM 731 O O . GLN A 1 89 ? 2.806 -2.509 -6.171 1.00 92.81 89 GLN A O 1
ATOM 736 N N . ALA A 1 90 ? 3.170 -2.002 -8.318 1.00 94.44 90 ALA A N 1
ATOM 737 C CA . ALA A 1 90 ? 2.235 -0.874 -8.313 1.00 94.44 90 ALA A CA 1
ATOM 738 C C . ALA A 1 90 ? 0.818 -1.321 -7.908 1.00 94.44 90 ALA A C 1
ATOM 740 O O . ALA A 1 90 ? 0.181 -0.709 -7.049 1.00 94.44 90 ALA A O 1
ATOM 741 N N . THR A 1 91 ? 0.358 -2.443 -8.464 1.00 92.19 91 THR A N 1
ATOM 742 C CA . THR A 1 91 ? -0.958 -3.022 -8.162 1.00 92.19 91 THR A CA 1
ATOM 743 C C . THR A 1 91 ? -1.064 -3.482 -6.701 1.00 92.19 91 THR A C 1
ATOM 745 O O . THR A 1 91 ? -2.072 -3.209 -6.046 1.00 92.19 91 THR A O 1
ATOM 748 N N . GLU A 1 92 ? -0.019 -4.108 -6.147 1.00 87.75 92 GLU A N 1
ATOM 749 C CA . GLU A 1 92 ? 0.044 -4.506 -4.728 1.00 87.75 92 GLU A CA 1
ATOM 750 C C . GLU A 1 92 ? -0.139 -3.333 -3.775 1.00 87.75 92 GLU A C 1
ATOM 752 O O . GLU A 1 92 ? -0.841 -3.432 -2.760 1.00 87.75 92 GLU A O 1
ATOM 757 N N . HIS A 1 93 ? 0.503 -2.214 -4.097 1.00 87.69 93 HIS A N 1
ATOM 758 C CA . HIS A 1 93 ? 0.433 -1.003 -3.299 1.00 87.69 93 HIS A CA 1
ATOM 759 C C . HIS A 1 93 ? -0.957 -0.364 -3.360 1.00 87.69 93 HIS A C 1
ATOM 761 O O . HIS A 1 93 ? -1.496 -0.002 -2.313 1.00 87.69 93 HIS A O 1
ATOM 767 N N . LEU A 1 94 ? -1.582 -0.306 -4.538 1.00 88.00 94 LEU A N 1
ATOM 768 C CA . LEU A 1 94 ? -2.952 0.197 -4.685 1.00 88.00 94 LEU A CA 1
ATOM 769 C C . LEU A 1 94 ? -3.960 -0.668 -3.925 1.00 88.00 94 LEU A C 1
ATOM 771 O O . LEU A 1 94 ? -4.795 -0.152 -3.182 1.00 88.00 94 LEU A O 1
ATOM 775 N N . TYR A 1 95 ? -3.848 -1.990 -4.034 1.00 85.25 95 TYR A N 1
ATOM 776 C CA . TYR A 1 95 ? -4.733 -2.899 -3.313 1.00 85.25 95 TYR A CA 1
ATOM 777 C C . TYR A 1 95 ? -4.512 -2.828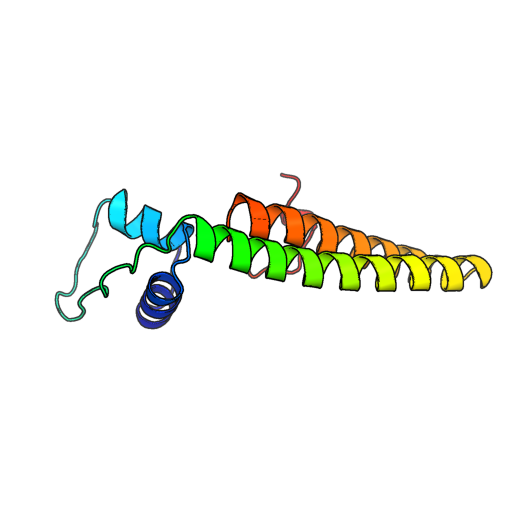 -1.792 1.00 85.25 95 TYR A C 1
ATOM 779 O O . TYR A 1 95 ? -5.468 -2.808 -1.015 1.00 85.25 95 TYR A O 1
ATOM 787 N N . SER A 1 96 ? -3.255 -2.699 -1.351 1.00 81.19 96 SER A N 1
ATOM 788 C CA . SER A 1 96 ? -2.928 -2.435 0.057 1.00 81.19 96 SER A CA 1
ATOM 789 C C . SER A 1 96 ? -3.569 -1.138 0.559 1.00 81.19 96 SER A C 1
ATOM 791 O O . SER A 1 96 ? -4.042 -1.109 1.694 1.00 81.19 96 SER A O 1
ATOM 793 N N . ALA A 1 97 ? -3.609 -0.086 -0.267 1.00 85.75 97 ALA A N 1
ATOM 794 C CA . ALA A 1 97 ? -4.248 1.181 0.079 1.00 85.75 97 ALA A CA 1
ATOM 795 C C . ALA A 1 97 ? -5.749 0.990 0.324 1.00 85.75 97 ALA A C 1
ATOM 797 O O . ALA A 1 97 ? -6.255 1.408 1.361 1.00 85.75 97 ALA A O 1
ATOM 798 N N . ILE A 1 98 ? -6.442 0.293 -0.584 1.00 83.06 98 ILE A N 1
ATOM 799 C CA . ILE A 1 98 ? -7.873 -0.025 -0.453 1.00 83.06 98 ILE A CA 1
ATOM 800 C C . ILE A 1 98 ? -8.116 -0.793 0.851 1.00 83.06 98 ILE A C 1
ATOM 802 O O . ILE A 1 98 ? -8.939 -0.392 1.674 1.00 83.06 98 ILE A O 1
ATOM 806 N N . LEU A 1 99 ? -7.350 -1.857 1.094 1.00 79.62 99 LEU A N 1
ATOM 807 C CA . LEU A 1 99 ? -7.472 -2.636 2.321 1.00 79.62 99 LEU A CA 1
ATOM 808 C C . LEU A 1 99 ? -7.245 -1.787 3.581 1.00 79.62 99 LEU A C 1
ATOM 810 O O . LEU A 1 99 ? -8.051 -1.843 4.509 1.00 79.62 99 LEU A O 1
ATOM 814 N N . LEU A 1 100 ? -6.186 -0.980 3.635 1.00 76.62 100 LEU A N 1
ATOM 815 C CA . LEU A 1 100 ? -5.873 -0.169 4.814 1.00 76.62 100 LEU A CA 1
ATOM 816 C C . LEU A 1 100 ? -6.902 0.939 5.054 1.00 76.62 100 LEU A C 1
ATOM 818 O O . LEU A 1 100 ? -7.294 1.152 6.200 1.00 76.62 100 LEU A O 1
ATOM 822 N N . VAL A 1 101 ? -7.381 1.595 3.998 1.00 77.81 101 VAL A N 1
ATOM 823 C CA . VAL A 1 101 ? -8.383 2.663 4.095 1.00 77.81 101 VAL A CA 1
ATOM 824 C C . VAL A 1 101 ? -9.727 2.114 4.570 1.00 77.81 101 VAL A C 1
ATOM 826 O O . VAL A 1 101 ? -10.315 2.676 5.493 1.00 77.81 101 VAL A O 1
ATOM 829 N N . PHE A 1 102 ? -10.196 1.003 3.993 1.00 72.12 102 PHE A N 1
ATOM 830 C CA . PHE A 1 102 ? -11.542 0.488 4.268 1.00 72.12 102 PHE A CA 1
ATOM 831 C C . PHE A 1 102 ? -11.609 -0.511 5.422 1.00 72.12 102 PHE A C 1
ATOM 833 O O . PHE A 1 102 ? -12.622 -0.578 6.113 1.00 72.12 102 PHE A O 1
ATOM 840 N N . THR A 1 103 ? -10.550 -1.286 5.656 1.00 68.00 103 THR A N 1
ATOM 841 C CA . THR A 1 103 ? -10.575 -2.390 6.634 1.00 68.00 103 THR A CA 1
ATOM 842 C C . THR A 1 103 ? -9.567 -2.229 7.764 1.00 68.00 103 THR A C 1
ATOM 844 O O . THR A 1 103 ? -9.642 -2.951 8.759 1.00 68.00 103 THR A O 1
ATOM 847 N N . ARG A 1 104 ? -8.605 -1.298 7.639 1.00 67.25 104 ARG A N 1
ATOM 848 C CA . ARG A 1 104 ? -7.466 -1.146 8.570 1.00 67.25 104 ARG A CA 1
ATOM 849 C C . ARG A 1 104 ? -6.655 -2.414 8.783 1.00 67.25 104 ARG A C 1
ATOM 851 O O . ARG A 1 104 ? -5.887 -2.523 9.742 1.00 67.25 104 ARG A O 1
ATOM 858 N N . TYR A 1 105 ? -6.806 -3.360 7.873 1.00 63.41 105 TYR A N 1
ATOM 859 C CA . TYR A 1 105 ? -6.161 -4.642 7.921 1.00 63.41 105 TYR A CA 1
ATOM 860 C C . TYR A 1 105 ? -5.377 -4.822 6.635 1.00 63.41 105 TYR A C 1
ATOM 862 O O . TYR A 1 105 ? -5.926 -4.796 5.542 1.00 63.41 105 TYR A O 1
ATOM 870 N N . LYS A 1 106 ? -4.073 -5.023 6.781 1.00 57.62 106 LYS A N 1
ATOM 871 C CA . LYS A 1 106 ? -3.236 -5.577 5.729 1.00 57.62 106 LYS A CA 1
ATOM 872 C C . LYS A 1 106 ? -2.772 -6.942 6.234 1.00 57.62 106 LYS A C 1
ATOM 874 O O . LYS A 1 106 ? -2.107 -6.973 7.276 1.00 57.62 106 LYS A O 1
ATOM 879 N N . PRO A 1 107 ? -3.132 -8.057 5.576 1.00 53.94 107 PRO A N 1
ATOM 880 C CA . PRO A 1 107 ? -2.573 -9.350 5.936 1.00 53.94 107 PRO A CA 1
ATOM 881 C C . PRO A 1 107 ? -1.046 -9.291 5.799 1.00 53.94 107 PRO A C 1
ATOM 883 O O . PRO A 1 107 ? -0.524 -8.692 4.862 1.00 53.94 107 PRO A O 1
ATOM 886 N N . ASN A 1 108 ? -0.318 -9.907 6.735 1.00 48.88 108 ASN A N 1
ATOM 887 C CA . ASN A 1 108 ? 1.154 -9.959 6.729 1.00 48.88 108 ASN A CA 1
ATOM 888 C C . ASN A 1 108 ? 1.735 -10.772 5.545 1.00 48.88 108 ASN A C 1
ATOM 890 O O . ASN A 1 108 ? 2.947 -10.956 5.466 1.00 48.88 108 ASN A O 1
ATOM 894 N N . SER A 1 109 ? 0.903 -11.280 4.632 1.00 48.47 109 SER A N 1
ATOM 895 C CA . SER A 1 109 ? 1.344 -11.954 3.413 1.00 48.47 109 SER A CA 1
ATOM 896 C C . SER A 1 109 ? 1.466 -10.954 2.263 1.00 48.47 109 SER A C 1
ATOM 898 O O . SER A 1 109 ? 0.458 -10.435 1.785 1.00 48.47 109 SER A O 1
ATOM 900 N N . HIS A 1 110 ? 2.691 -10.736 1.786 1.00 46.62 110 HIS A N 1
ATOM 901 C CA . HIS A 1 110 ? 3.011 -10.063 0.518 1.00 46.62 110 HIS A CA 1
ATOM 902 C C . HIS A 1 110 ? 2.648 -10.938 -0.699 1.00 46.62 110 HIS A C 1
ATOM 904 O O . HIS A 1 110 ? 3.463 -11.133 -1.590 1.00 46.62 110 HIS A O 1
ATOM 910 N N . ASP A 1 111 ? 1.472 -11.564 -0.688 1.00 48.19 111 ASP A N 1
ATOM 911 C CA . ASP A 1 111 ? 1.116 -12.592 -1.663 1.00 48.19 111 ASP A CA 1
ATOM 912 C C . ASP A 1 111 ? -0.223 -12.242 -2.318 1.00 4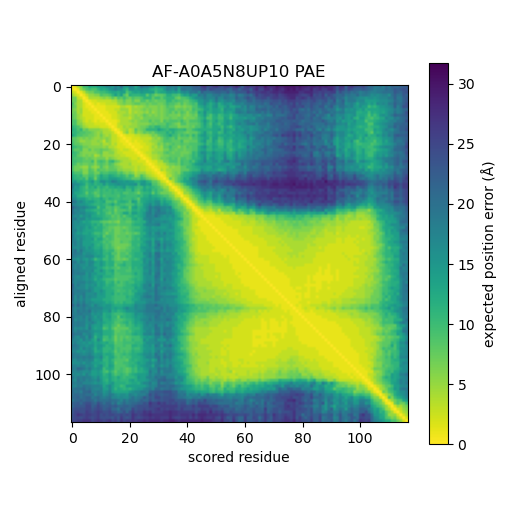8.19 111 ASP A C 1
ATOM 914 O O . ASP A 1 111 ? -1.299 -12.532 -1.784 1.00 48.19 111 ASP A O 1
ATOM 918 N N . LEU A 1 112 ? -0.157 -11.587 -3.482 1.00 53.00 112 LEU A N 1
ATOM 919 C CA . LEU A 1 112 ? -1.329 -11.223 -4.287 1.00 53.00 112 LEU A CA 1
ATOM 920 C C . LEU A 1 112 ? -2.225 -12.413 -4.641 1.00 53.00 112 LEU A C 1
ATOM 922 O O . LEU A 1 112 ? -3.427 -12.231 -4.827 1.00 53.00 112 LEU A O 1
ATOM 926 N N . LYS A 1 113 ? -1.686 -13.639 -4.674 1.00 47.22 113 LYS A N 1
ATOM 927 C CA . LYS A 1 113 ? -2.481 -14.851 -4.927 1.00 47.22 113 LYS A CA 1
ATOM 928 C C . LYS A 1 113 ? -3.523 -15.142 -3.844 1.00 47.22 113 LYS A C 1
ATOM 930 O O . LYS A 1 113 ? -4.458 -15.880 -4.116 1.00 47.22 113 LYS A O 1
ATOM 935 N N . LYS A 1 114 ? -3.409 -14.561 -2.644 1.00 47.47 114 LYS A N 1
ATOM 936 C CA . LYS A 1 114 ? -4.390 -14.736 -1.555 1.00 47.47 114 LYS A CA 1
ATOM 937 C C . LYS A 1 114 ? -5.465 -13.648 -1.486 1.00 47.47 114 LYS A C 1
ATOM 939 O O . LYS A 1 114 ? -6.302 -13.693 -0.591 1.00 47.47 114 LYS A O 1
ATOM 944 N N . LEU A 1 115 ? -5.449 -12.675 -2.397 1.00 45.06 115 LEU A N 1
ATOM 945 C CA . LEU A 1 115 ? -6.352 -11.517 -2.367 1.00 45.06 115 LEU A CA 1
ATOM 946 C C . LEU A 1 115 ? -7.475 -11.579 -3.422 1.00 45.06 115 LEU A C 1
ATOM 948 O O . LEU A 1 115 ? -8.323 -10.690 -3.457 1.00 45.06 115 LEU A O 1
ATOM 952 N N . GLY A 1 116 ? -7.504 -12.633 -4.249 1.00 42.03 116 GLY A N 1
ATOM 953 C CA . GLY A 1 116 ? -8.500 -12.844 -5.311 1.00 42.03 116 GLY A CA 1
ATOM 954 C C . GLY A 1 116 ? -9.537 -13.952 -5.069 1.00 42.03 116 GLY A C 1
ATOM 955 O O . GLY A 1 116 ? -10.480 -14.044 -5.851 1.00 42.03 116 GLY A O 1
ATOM 956 N N . GLY A 1 117 ? -9.400 -14.747 -4.002 1.00 34.25 117 GLY A N 1
ATOM 957 C CA . GLY A 1 117 ? -10.209 -15.955 -3.769 1.00 34.25 117 GLY A CA 1
ATOM 958 C C . GLY A 1 117 ? -9.422 -17.241 -3.967 1.00 34.25 117 GLY A C 1
ATOM 959 O O . GLY A 1 117 ? -8.641 -17.312 -4.940 1.00 34.25 117 GLY A O 1
#

Nearest PDB structures (foldseek):
  6tz5-assembly1_AA  TM=8.855E-01  e=5.948E+00  Homo sapiens
  4ztt-assembly1_F  TM=4.288E-01  e=7.728E+00  Escherichia coli DH1
  1p9m-assembly1_B-2  TM=3.163E-01  e=5.084E+00  Homo sapiens

Secondary structure (DSSP, 8-state):
-----HHHHHHHHHTT-HHHHHHHHHPPP----SS----------HHHHHHHHHHHHHHHHHHHHHHHHHHHHHHHTT-HHHHHHHHHHHHHHHHHHHHHHHHS---S---GGGS--

Solvent-accessible surface area (backbone atoms only — not comparable to full-atom values): 6808 Å² total; per-residue (Å²): 137,91,88,72,56,69,71,56,52,43,55,38,25,70,66,50,26,50,67,52,46,47,44,69,73,72,48,80,89,88,80,80,85,84,83,72,81,80,70,79,66,59,79,70,51,74,65,58,51,47,53,57,26,51,52,50,33,56,52,23,50,55,53,18,50,54,27,45,55,51,16,52,60,25,46,79,65,70,36,55,72,60,16,52,52,27,43,49,52,17,49,53,28,50,53,48,23,54,33,36,55,77,53,57,48,72,73,94,63,97,47,73,77,74,75,77,114

pLDDT: mean 74.64, std 16.61, range [34.25, 97.44]

Mean predicted aligned error: 11.83 Å

Foldseek 3Di:
DDDDDLVVLLVCLQVLQVVSVCCVVVNDDPDDPPPDDRDDRPDDDPVSLQVVLVVLLVVLQVQLVVLQVVLVVCVVVVVNVSSVVSNVSSVLSNVSSVCCNPRVDDPPDPDPVVVPD

Sequence (117 aa):
MIAEDIAFIHRRISKSQYFYINIKREGIMLYDMCNFTLGEAKELTAQERHLLAQKDFDYSMKSADNFYIAHGLMLERDSLNIAAFLLHQATEHLYSAILLVFTRYKPNSHDLKKLGG